Protein AF-A0A419L1D1-F1 (afdb_monomer_lite)

Radius of gyration: 19.37 Å; chains: 1; bounding box: 49×68×37 Å

Secondary structure (DSSP, 8-state):
--EEEEEEEEE-HHHHHHHSS--EEEEEEEEEESPPP--HHHHHHHHHHHHHHTT-TT-EEEEEEEEPPTTSPSSEEEEEEEEE-SS-EEEEE-------------TT--TTS--GGGS-----------------

Foldseek 3Di:
DWKKFKWFKDFAPVLCVVVVVDRIDTDGRDIDDDDDDPDQVVNLVVNCVVCVVVPNQQWHWMWMWTADDPPDQHFIDTQFTWTHGNVDTDTPDRDPDDDDPPDDDPPDDDPPDDGPVNPPPPVPPDDPPPPPPDDD

Sequence (136 aa):
MTTYIVSLKTYSPRAAKYYGRSPYVWIGNWKWKGRFTSSKTEIHALLYRILASHGHPEGGTVKVVRPQAEGESPGFKEIFYGTVYADSINVERIHERASGDIHKANPNLPWSRQPYYQREYGRFSGFRKSGGRGRF

Structure (mmCIF, N/CA/C/O backbone):
data_AF-A0A419L1D1-F1
#
_entry.id   AF-A0A419L1D1-F1
#
loop_
_atom_site.group_PDB
_atom_site.id
_atom_site.type_symbol
_atom_site.label_atom_id
_atom_site.label_alt_id
_atom_site.label_comp_id
_atom_site.label_asym_id
_atom_site.label_entity_id
_atom_site.label_seq_id
_atom_site.pdbx_PDB_ins_code
_atom_site.Cartn_x
_atom_site.Cartn_y
_atom_site.Cartn_z
_atom_site.occupancy
_atom_site.B_iso_or_equiv
_atom_site.auth_seq_id
_atom_site.auth_comp_id
_atom_site.auth_asym_id
_atom_site.auth_atom_id
_atom_site.pdbx_PDB_model_num
ATOM 1 N N . MET A 1 1 ? -16.404 6.398 11.380 1.00 69.69 1 MET A N 1
ATOM 2 C CA . MET A 1 1 ? -15.749 5.257 10.696 1.00 69.69 1 MET A CA 1
ATOM 3 C C . MET A 1 1 ? -14.491 5.753 9.999 1.00 69.69 1 MET A C 1
ATOM 5 O O . MET A 1 1 ? -14.565 6.746 9.279 1.00 69.69 1 MET A O 1
ATOM 9 N N . THR A 1 2 ? -13.345 5.127 10.263 1.00 80.44 2 THR A N 1
ATOM 10 C CA . THR A 1 2 ? -12.032 5.589 9.787 1.00 80.44 2 THR A CA 1
ATOM 11 C C . THR A 1 2 ? -11.912 5.443 8.270 1.00 80.44 2 THR A C 1
ATOM 13 O O . THR A 1 2 ? -12.377 4.462 7.690 1.00 80.44 2 THR A O 1
ATOM 16 N N . THR A 1 3 ? -11.315 6.444 7.617 1.00 86.38 3 THR A N 1
ATOM 17 C CA . THR A 1 3 ? -11.008 6.404 6.180 1.00 86.38 3 THR A CA 1
ATOM 18 C C . THR A 1 3 ? -9.526 6.126 5.992 1.00 86.38 3 THR A C 1
ATOM 20 O O . THR A 1 3 ? -8.691 6.765 6.623 1.00 86.38 3 THR A O 1
ATOM 23 N N . TYR A 1 4 ? -9.208 5.211 5.095 1.00 89.25 4 TYR A N 1
ATOM 24 C CA . TYR A 1 4 ? -7.860 4.808 4.740 1.00 89.25 4 TYR A CA 1
ATOM 25 C C . TYR A 1 4 ? -7.575 5.212 3.299 1.00 89.25 4 TYR A C 1
ATOM 27 O O . TYR A 1 4 ? -8.473 5.204 2.459 1.00 89.25 4 TYR A O 1
ATOM 35 N N . ILE A 1 5 ? -6.332 5.577 3.018 1.00 90.25 5 ILE A N 1
ATOM 36 C CA . ILE A 1 5 ? -5.836 5.859 1.675 1.00 90.25 5 ILE A CA 1
ATOM 37 C C . ILE A 1 5 ? -4.875 4.734 1.321 1.00 90.25 5 ILE A C 1
ATOM 39 O O . ILE A 1 5 ? -3.874 4.540 2.012 1.00 90.25 5 ILE A O 1
ATOM 43 N N . VAL A 1 6 ? -5.204 4.001 0.264 1.00 92.62 6 VAL A N 1
ATOM 44 C CA . VAL A 1 6 ? -4.380 2.929 -0.291 1.00 92.62 6 VAL A CA 1
ATOM 45 C C . VAL A 1 6 ? -3.637 3.475 -1.507 1.00 92.62 6 VAL A C 1
ATOM 47 O O . VAL A 1 6 ? -4.250 4.081 -2.391 1.00 92.62 6 VAL A O 1
ATOM 50 N N . SER A 1 7 ? -2.326 3.253 -1.536 1.00 92.44 7 SER A N 1
ATOM 51 C CA . SER A 1 7 ? -1.435 3.660 -2.621 1.00 92.44 7 SER A CA 1
ATOM 52 C C . SER A 1 7 ? -0.541 2.501 -3.051 1.00 92.44 7 SER A C 1
ATOM 54 O O . SER A 1 7 ? -0.091 1.713 -2.220 1.00 92.44 7 SER A O 1
ATOM 56 N N . LEU A 1 8 ? -0.237 2.445 -4.343 1.00 92.62 8 LEU A N 1
ATOM 57 C CA . LEU A 1 8 ? 0.642 1.473 -4.984 1.00 92.62 8 LEU A CA 1
ATOM 58 C C . LEU A 1 8 ? 1.944 2.156 -5.413 1.00 92.62 8 LEU A C 1
ATOM 60 O O . LEU A 1 8 ? 1.934 3.286 -5.899 1.00 92.62 8 LEU A O 1
ATOM 64 N N . LYS A 1 9 ? 3.080 1.489 -5.229 1.00 91.12 9 LYS A N 1
ATOM 65 C CA . LYS A 1 9 ? 4.374 1.968 -5.715 1.00 91.12 9 LYS A CA 1
ATOM 66 C C . LYS A 1 9 ? 4.569 1.527 -7.161 1.00 91.12 9 LYS A C 1
ATOM 68 O O . LYS A 1 9 ? 4.582 0.333 -7.442 1.00 91.12 9 LYS A O 1
ATOM 73 N N . THR A 1 10 ? 4.806 2.477 -8.055 1.00 87.56 10 THR A N 1
ATOM 74 C CA . THR A 1 10 ? 4.979 2.200 -9.486 1.00 87.56 10 THR A CA 1
ATOM 75 C C . THR A 1 10 ? 6.164 2.973 -10.041 1.00 87.56 10 THR A C 1
ATOM 77 O O . THR A 1 10 ? 6.482 4.075 -9.586 1.00 87.56 10 THR A O 1
ATOM 80 N N . TYR A 1 11 ? 6.844 2.385 -11.022 1.00 85.69 11 TYR A N 1
ATOM 81 C CA . TYR A 1 11 ? 7.905 3.061 -11.757 1.00 85.69 11 TYR A CA 1
ATOM 82 C C . TYR A 1 11 ? 7.328 4.201 -12.606 1.00 85.69 11 TYR A C 1
ATOM 84 O O . TYR A 1 11 ? 6.327 4.033 -13.299 1.00 85.69 11 TYR A O 1
ATOM 92 N N . SER A 1 12 ? 7.978 5.362 -12.587 1.00 84.06 12 SER A N 1
ATOM 93 C CA . SER A 1 12 ? 7.644 6.490 -13.451 1.00 84.06 12 SER A CA 1
ATOM 94 C C . SER A 1 12 ? 8.880 6.914 -14.249 1.00 84.06 12 SER A C 1
ATOM 96 O O . SER A 1 12 ? 9.834 7.428 -13.660 1.00 84.06 12 SER A O 1
ATOM 98 N N . PRO A 1 13 ? 8.864 6.800 -15.592 1.00 84.25 13 PRO A N 1
ATOM 99 C CA . PRO A 1 13 ? 9.957 7.290 -16.438 1.00 84.25 13 PRO A CA 1
ATOM 100 C C . PRO A 1 13 ? 10.218 8.788 -16.237 1.00 84.25 13 PRO A C 1
ATOM 102 O O . PRO A 1 13 ? 11.354 9.262 -16.269 1.00 84.25 13 PRO A O 1
ATOM 105 N N . ARG A 1 14 ? 9.151 9.551 -15.965 1.00 80.56 14 ARG A N 1
ATOM 106 C CA . ARG A 1 14 ? 9.249 10.971 -15.633 1.00 80.56 14 ARG A CA 1
ATOM 107 C C . ARG A 1 14 ? 9.991 11.168 -14.314 1.00 80.56 14 ARG A C 1
ATOM 109 O O . ARG A 1 14 ? 10.893 11.997 -14.256 1.00 80.56 14 ARG A O 1
ATOM 116 N N . ALA A 1 15 ? 9.656 10.398 -13.279 1.00 76.00 15 ALA A N 1
ATOM 117 C CA . ALA A 1 15 ? 10.375 10.458 -12.011 1.00 76.00 15 ALA A CA 1
ATOM 118 C C . ALA A 1 15 ? 11.845 10.043 -12.168 1.00 76.00 15 ALA A C 1
ATOM 120 O O . ALA A 1 15 ? 12.715 10.703 -11.613 1.00 76.00 15 ALA A O 1
ATOM 121 N N . ALA A 1 16 ? 12.141 9.033 -12.991 1.00 77.12 16 ALA A N 1
ATOM 122 C CA . ALA A 1 16 ? 13.515 8.647 -13.309 1.00 77.12 16 ALA A CA 1
ATOM 123 C C . ALA A 1 16 ? 14.322 9.817 -13.893 1.00 77.12 16 ALA A C 1
ATOM 125 O O . ALA A 1 16 ? 15.447 10.067 -13.466 1.00 77.12 16 ALA A O 1
ATOM 126 N N . LYS A 1 17 ? 13.715 10.590 -14.802 1.00 78.31 17 LYS A N 1
ATOM 127 C CA . LYS A 1 17 ? 14.344 11.772 -15.406 1.00 78.31 17 LYS A CA 1
ATOM 128 C C . LYS A 1 17 ? 14.613 12.900 -14.401 1.00 78.31 17 LYS A C 1
ATOM 130 O O . LYS A 1 17 ? 15.636 13.565 -14.515 1.00 78.31 17 LYS A O 1
ATOM 135 N N . TYR A 1 18 ? 13.703 13.146 -13.455 1.00 76.00 18 TYR A N 1
ATOM 136 C CA . TYR A 1 18 ? 13.812 14.277 -12.519 1.00 76.00 18 TYR A CA 1
ATOM 137 C C . TYR A 1 18 ? 14.563 13.952 -11.225 1.00 76.00 18 TYR A C 1
ATOM 139 O O . TYR A 1 18 ? 15.272 14.810 -10.708 1.00 76.00 18 TYR A O 1
ATOM 147 N N . TYR A 1 19 ? 14.408 12.738 -10.699 1.00 72.94 19 TYR A N 1
ATOM 148 C CA . TYR A 1 19 ? 14.911 12.351 -9.378 1.00 72.94 19 TYR A CA 1
ATOM 149 C C . TYR A 1 19 ? 16.089 11.375 -9.448 1.00 72.94 19 TYR A C 1
ATOM 151 O O . TYR A 1 19 ? 16.746 11.161 -8.431 1.00 72.94 19 TYR A O 1
ATOM 159 N N . GLY A 1 20 ? 16.392 10.806 -10.626 1.00 66.19 20 GLY A N 1
ATOM 160 C CA . GLY A 1 20 ? 17.577 9.988 -10.919 1.00 66.19 20 GLY A CA 1
ATOM 161 C C . GLY A 1 20 ? 17.673 8.688 -10.114 1.00 66.19 20 GLY A C 1
ATOM 162 O O . GLY A 1 20 ? 17.501 7.599 -10.647 1.00 66.19 20 GLY A O 1
ATOM 163 N N . ARG A 1 21 ? 17.944 8.801 -8.810 1.00 70.56 21 ARG A N 1
ATOM 164 C CA . ARG A 1 21 ? 18.118 7.691 -7.862 1.00 70.56 21 ARG A CA 1
ATOM 165 C C . ARG A 1 21 ? 16.809 7.055 -7.388 1.00 70.56 21 ARG A C 1
ATOM 167 O O . ARG A 1 21 ? 16.846 5.923 -6.920 1.00 70.56 21 ARG A O 1
ATOM 174 N N . SER A 1 22 ? 15.676 7.751 -7.494 1.00 74.12 22 SER A N 1
ATOM 175 C CA . SER A 1 22 ? 14.377 7.254 -7.016 1.00 74.12 22 SER A CA 1
ATOM 176 C C . SER A 1 22 ? 13.300 7.374 -8.100 1.00 74.12 22 SER A C 1
ATOM 178 O O . SER A 1 22 ? 12.519 8.324 -8.114 1.00 74.12 22 SER A O 1
ATOM 180 N N . PRO A 1 23 ? 13.241 6.429 -9.055 1.00 81.06 23 PRO A N 1
ATOM 181 C CA . PRO A 1 23 ? 12.301 6.503 -10.172 1.00 81.06 23 PRO A CA 1
ATOM 182 C C . PRO A 1 23 ? 10.886 6.010 -9.819 1.00 81.06 23 PRO A C 1
ATOM 184 O O . PRO A 1 23 ? 10.040 5.873 -10.702 1.00 81.06 23 PRO A O 1
ATOM 187 N N . TYR A 1 24 ? 10.618 5.709 -8.548 1.00 83.38 24 TYR A N 1
ATOM 188 C CA . TYR A 1 24 ? 9.360 5.122 -8.097 1.00 83.38 24 TYR A CA 1
ATOM 189 C C . TYR A 1 24 ? 8.488 6.157 -7.399 1.00 83.38 24 TYR A C 1
ATOM 191 O O . TYR A 1 24 ? 8.949 6.894 -6.531 1.00 83.38 24 TYR A O 1
ATOM 199 N N . VAL A 1 25 ? 7.203 6.158 -7.734 1.00 83.25 25 VAL A N 1
ATOM 200 C CA . VAL A 1 25 ? 6.201 7.058 -7.161 1.00 83.25 25 VAL A CA 1
ATOM 201 C C . VAL A 1 25 ? 5.052 6.264 -6.558 1.00 83.25 25 VAL A C 1
ATOM 203 O O . VAL A 1 25 ? 4.765 5.143 -6.971 1.00 83.25 25 VAL A O 1
ATOM 206 N N . TRP A 1 26 ? 4.387 6.860 -5.572 1.00 86.94 26 TRP A N 1
ATOM 207 C CA . TRP A 1 26 ? 3.139 6.334 -5.028 1.00 86.94 26 TRP A CA 1
ATOM 208 C C . TRP A 1 26 ? 1.977 6.827 -5.884 1.00 86.94 26 TRP A C 1
ATOM 210 O O . TRP A 1 26 ? 1.668 8.021 -5.871 1.00 86.94 26 TRP A O 1
ATOM 220 N N . ILE A 1 27 ? 1.359 5.914 -6.624 1.00 83.56 27 ILE A N 1
ATOM 221 C CA . ILE A 1 27 ? 0.131 6.147 -7.380 1.00 83.56 27 ILE A CA 1
ATOM 222 C C . ILE A 1 27 ? -1.071 5.608 -6.602 1.00 83.56 27 ILE A C 1
ATOM 224 O O . ILE A 1 2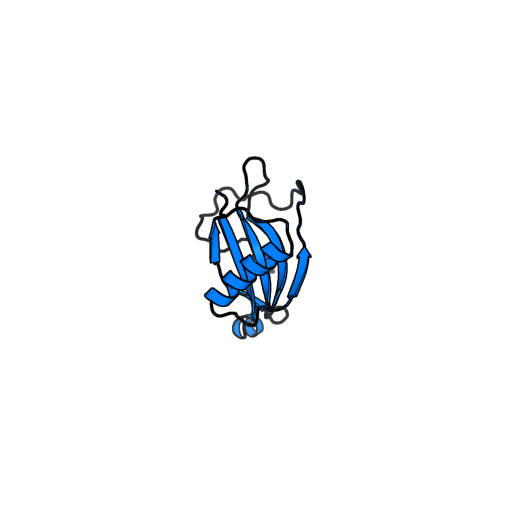7 ? -0.924 4.795 -5.694 1.00 83.56 27 ILE A O 1
ATOM 228 N N . GLY A 1 28 ? -2.269 6.070 -6.951 1.00 74.94 28 GLY A N 1
ATOM 229 C CA . GLY A 1 28 ? -3.490 5.676 -6.252 1.00 74.94 28 GLY A CA 1
ATOM 230 C C . GLY A 1 28 ? -3.674 6.439 -4.938 1.00 74.94 28 GLY A C 1
ATOM 231 O O . GLY A 1 28 ? -2.848 6.399 -4.030 1.00 74.94 28 GLY A O 1
ATOM 232 N N . ASN A 1 29 ? -4.789 7.161 -4.850 1.00 84.75 29 ASN A N 1
ATOM 233 C CA . ASN A 1 29 ? -5.306 7.734 -3.607 1.00 84.75 29 ASN A CA 1
ATOM 234 C C . ASN A 1 29 ? -6.664 7.090 -3.322 1.00 84.75 29 ASN A C 1
ATOM 236 O O . ASN A 1 29 ? -7.679 7.780 -3.187 1.00 84.75 29 ASN A O 1
ATOM 240 N N . TRP A 1 30 ? -6.697 5.758 -3.334 1.00 92.38 30 TRP A N 1
ATOM 241 C CA . TRP A 1 30 ? -7.946 5.016 -3.249 1.00 92.38 30 TRP A CA 1
ATOM 242 C C . TRP A 1 30 ? -8.450 5.060 -1.816 1.00 92.38 30 TRP A C 1
ATOM 244 O O . TRP A 1 30 ? -7.806 4.566 -0.889 1.00 92.38 30 TRP A O 1
ATOM 254 N N . LYS A 1 31 ? -9.586 5.730 -1.631 1.00 90.19 31 LYS A N 1
ATOM 255 C CA . LYS A 1 31 ? -10.185 5.927 -0.317 1.00 90.19 31 LYS A CA 1
ATOM 256 C C . LYS A 1 31 ? -11.040 4.720 0.021 1.00 90.19 31 LYS A C 1
ATOM 258 O O . LYS A 1 31 ? -12.016 4.442 -0.668 1.00 90.19 31 LYS A O 1
ATOM 263 N N . TRP A 1 32 ? -10.716 4.058 1.120 1.00 91.50 32 TRP A N 1
ATOM 264 C CA . TRP A 1 32 ? -11.496 2.953 1.655 1.00 91.50 32 TRP A CA 1
ATOM 265 C C . TRP A 1 32 ? -11.997 3.294 3.058 1.00 91.50 32 TRP A C 1
ATOM 267 O O . TRP A 1 32 ? -11.239 3.777 3.896 1.00 91.50 32 TRP A O 1
ATOM 277 N N . LYS A 1 33 ? -13.285 3.070 3.324 1.00 88.44 33 LYS A N 1
ATOM 278 C CA . LYS A 1 33 ? -13.897 3.273 4.645 1.00 88.44 33 LYS A CA 1
ATOM 279 C C . LYS A 1 33 ? -14.206 1.914 5.249 1.00 88.44 33 LYS A C 1
ATOM 281 O O . LYS A 1 33 ? -14.852 1.093 4.605 1.00 88.44 33 LYS A O 1
ATOM 286 N N . GLY A 1 34 ? -13.745 1.677 6.470 1.00 87.00 34 GLY A N 1
ATOM 287 C CA . GLY A 1 34 ? -13.739 0.328 7.022 1.00 87.00 34 GLY A CA 1
ATOM 288 C C . GLY A 1 34 ? -13.183 0.247 8.429 1.00 87.00 34 GLY A C 1
ATOM 289 O O . GLY A 1 34 ? -12.768 1.250 9.006 1.00 87.00 34 GLY A O 1
ATOM 290 N N . ARG A 1 35 ? -13.149 -0.970 8.966 1.00 85.69 35 ARG A N 1
ATOM 291 C CA . ARG A 1 35 ? -12.261 -1.334 10.068 1.00 85.69 35 ARG A CA 1
ATOM 292 C C . ARG A 1 35 ? -11.078 -2.068 9.458 1.00 85.69 35 ARG A C 1
ATOM 294 O O . ARG A 1 35 ? -11.280 -3.121 8.864 1.00 85.69 35 ARG A O 1
ATOM 301 N N . PHE A 1 36 ? -9.872 -1.519 9.577 1.00 85.50 36 PHE A N 1
ATOM 302 C CA . PHE A 1 36 ? -8.684 -2.234 9.120 1.00 85.50 36 PHE A CA 1
ATOM 303 C C . PHE A 1 36 ? -8.480 -3.471 9.997 1.00 85.50 36 PHE A C 1
ATOM 305 O O . PHE A 1 36 ? -8.447 -3.367 11.224 1.00 85.50 36 PHE A O 1
ATOM 312 N N . THR A 1 37 ? -8.433 -4.635 9.361 1.00 85.19 37 THR A N 1
ATOM 313 C CA . THR A 1 37 ? -8.240 -5.918 10.039 1.00 85.19 37 THR A CA 1
ATOM 314 C C . THR A 1 37 ? -6.774 -6.119 10.419 1.00 85.19 37 THR A C 1
ATOM 316 O O . THR A 1 37 ? -5.878 -5.551 9.796 1.00 85.19 37 THR A O 1
ATOM 319 N N . SER A 1 38 ? -6.536 -6.914 11.459 1.00 81.75 38 SER A N 1
ATOM 320 C CA . SER A 1 38 ? -5.206 -7.358 11.881 1.00 81.75 38 SER A CA 1
ATOM 321 C C . SER A 1 38 ? -4.807 -8.697 11.253 1.00 81.75 38 SER A C 1
ATOM 323 O O . SER A 1 38 ? -3.625 -9.040 11.253 1.00 81.75 38 SER A O 1
ATOM 325 N N . SER A 1 39 ? -5.764 -9.459 10.712 1.00 88.81 39 SER A N 1
ATOM 326 C CA . SER A 1 39 ? -5.493 -10.773 10.131 1.00 88.81 39 SER A CA 1
ATOM 327 C C . SER A 1 39 ? -4.803 -10.645 8.776 1.00 88.81 39 SER A C 1
ATOM 329 O O . SER A 1 39 ? -5.310 -9.994 7.864 1.00 88.81 39 SER A O 1
ATOM 331 N N . LYS A 1 40 ? -3.656 -11.311 8.610 1.00 87.94 40 LYS A N 1
ATOM 332 C CA . LYS A 1 40 ? -2.854 -11.265 7.378 1.00 87.94 40 LYS A CA 1
ATOM 333 C C . LYS A 1 40 ? -3.653 -11.691 6.136 1.00 87.94 40 LYS A C 1
ATOM 335 O O . LYS A 1 40 ? -3.513 -11.067 5.086 1.00 87.94 40 LYS A O 1
ATOM 340 N N . THR A 1 41 ? -4.494 -12.718 6.257 1.00 90.88 41 THR A N 1
ATOM 341 C CA . THR A 1 41 ? -5.330 -13.232 5.158 1.00 90.88 41 THR A CA 1
ATOM 342 C C . THR A 1 41 ? -6.424 -12.245 4.769 1.00 90.88 41 THR A C 1
ATOM 344 O O . THR A 1 41 ? -6.652 -12.001 3.588 1.00 90.88 41 THR A O 1
ATOM 347 N N . GLU A 1 42 ? -7.059 -11.613 5.751 1.00 91.88 42 GLU A N 1
ATOM 348 C CA . GLU A 1 42 ? -8.086 -10.604 5.498 1.00 91.88 42 GLU A CA 1
ATOM 349 C C . GLU A 1 42 ? -7.489 -9.308 4.931 1.00 91.88 42 GLU A C 1
ATOM 351 O O . GLU A 1 42 ? -8.079 -8.706 4.034 1.00 91.88 42 GLU A O 1
ATOM 356 N N . ILE A 1 43 ? -6.302 -8.894 5.402 1.00 92.31 43 ILE A N 1
ATOM 357 C CA . ILE A 1 43 ? -5.560 -7.757 4.835 1.00 92.31 43 ILE A CA 1
ATOM 358 C C . ILE A 1 43 ? -5.244 -8.035 3.363 1.00 92.31 43 ILE A C 1
ATOM 360 O O . ILE A 1 43 ? -5.464 -7.167 2.520 1.00 92.31 43 ILE A O 1
ATOM 364 N N . HIS A 1 44 ? -4.755 -9.237 3.043 1.00 94.50 44 HIS A N 1
ATOM 365 C CA . HIS A 1 44 ? -4.470 -9.641 1.664 1.00 94.50 44 HIS A CA 1
ATOM 366 C C . HIS A 1 44 ? -5.716 -9.586 0.789 1.00 94.50 44 HIS A C 1
ATOM 368 O O . HIS A 1 44 ? -5.710 -8.860 -0.203 1.00 94.50 44 HIS A O 1
ATOM 374 N N . ALA A 1 45 ? -6.802 -10.246 1.197 1.00 94.38 45 ALA A N 1
ATOM 375 C CA . ALA A 1 45 ? -8.053 -10.246 0.446 1.00 94.38 45 ALA A CA 1
ATOM 376 C C . ALA A 1 45 ? -8.593 -8.822 0.220 1.00 94.38 45 ALA A C 1
ATOM 378 O O . ALA A 1 45 ? -9.032 -8.481 -0.880 1.00 94.38 45 ALA A O 1
ATOM 379 N N . LEU A 1 46 ? -8.525 -7.962 1.242 1.00 94.38 46 LEU A N 1
ATOM 380 C CA . LEU A 1 46 ? -8.951 -6.569 1.149 1.00 94.38 46 LEU A CA 1
ATOM 381 C C . LEU A 1 46 ? -8.095 -5.771 0.159 1.00 94.38 46 LEU A C 1
ATOM 383 O O . LEU A 1 46 ? -8.643 -5.128 -0.739 1.00 94.38 46 LEU A O 1
ATOM 387 N N . LEU A 1 47 ? -6.774 -5.769 0.348 1.00 94.38 47 LEU A N 1
ATOM 388 C CA . LEU A 1 47 ? -5.863 -4.947 -0.445 1.00 94.38 47 LEU A CA 1
ATOM 389 C C . LEU A 1 47 ? -5.785 -5.443 -1.883 1.00 94.38 47 LEU A C 1
ATOM 391 O O . LEU A 1 47 ? -5.873 -4.628 -2.796 1.00 94.38 47 LEU A O 1
ATOM 395 N N . TYR A 1 48 ? -5.705 -6.756 -2.093 1.00 95.44 48 TYR A N 1
ATOM 396 C CA . TYR A 1 48 ? -5.668 -7.330 -3.432 1.00 95.44 48 TYR A CA 1
ATOM 397 C C . TYR A 1 48 ? -6.950 -7.024 -4.214 1.00 95.44 48 TYR A C 1
ATOM 399 O O . TYR A 1 48 ? -6.878 -6.591 -5.361 1.00 95.44 48 TYR A O 1
ATOM 407 N N . ARG A 1 49 ? -8.128 -7.116 -3.577 1.00 95.25 49 ARG A N 1
ATOM 408 C CA . ARG A 1 49 ? -9.396 -6.722 -4.210 1.00 95.25 49 ARG A CA 1
ATOM 409 C C . ARG A 1 49 ? -9.399 -5.252 -4.637 1.00 95.25 49 ARG A C 1
ATOM 411 O O . ARG A 1 49 ? -9.891 -4.938 -5.717 1.00 95.25 49 ARG A O 1
ATOM 418 N N . ILE A 1 50 ? -8.858 -4.356 -3.806 1.00 94.62 50 ILE A N 1
ATOM 419 C CA . ILE A 1 50 ? -8.733 -2.931 -4.147 1.00 94.62 50 ILE A CA 1
ATOM 420 C C . ILE A 1 50 ? -7.808 -2.763 -5.358 1.00 94.62 50 ILE A C 1
ATOM 422 O O . ILE A 1 50 ? -8.201 -2.101 -6.317 1.00 94.62 50 ILE A O 1
ATOM 426 N N . LEU A 1 51 ? -6.631 -3.396 -5.357 1.00 94.38 51 LEU A N 1
ATOM 427 C CA . LEU A 1 51 ? -5.689 -3.333 -6.480 1.00 94.38 51 LEU A CA 1
ATOM 428 C C . LEU A 1 51 ? -6.311 -3.846 -7.783 1.00 94.38 51 LEU A C 1
ATOM 430 O O . LEU A 1 51 ? -6.307 -3.132 -8.786 1.00 94.38 51 LEU A O 1
ATOM 434 N N . ALA A 1 52 ? -6.918 -5.032 -7.751 1.00 94.94 52 ALA A N 1
ATOM 435 C CA . ALA A 1 52 ? -7.578 -5.632 -8.905 1.00 94.94 52 ALA A CA 1
ATOM 436 C C . ALA A 1 52 ? -8.699 -4.730 -9.452 1.00 94.94 52 ALA A C 1
ATOM 438 O O . ALA A 1 52 ? -8.770 -4.500 -10.658 1.00 94.94 52 ALA A O 1
ATOM 439 N N . SER A 1 53 ? -9.518 -4.132 -8.575 1.00 95.00 53 SER A N 1
ATOM 440 C CA . SER A 1 53 ? -10.588 -3.202 -8.981 1.00 95.00 53 SER A CA 1
ATOM 441 C C . SER A 1 53 ? -10.082 -1.914 -9.639 1.00 95.00 53 SER A C 1
ATOM 443 O O . SER A 1 53 ? -10.816 -1.266 -10.382 1.00 95.00 53 SER A O 1
ATOM 445 N N . HIS A 1 54 ? -8.824 -1.551 -9.388 1.00 93.06 54 HIS A N 1
ATOM 446 C CA . HIS A 1 54 ? -8.172 -0.377 -9.956 1.00 93.06 54 HIS A CA 1
ATOM 447 C C . HIS A 1 54 ? -7.208 -0.716 -11.102 1.00 93.06 54 HIS A C 1
ATOM 449 O O . HIS A 1 54 ? -6.440 0.149 -11.515 1.00 93.06 54 HIS A O 1
ATOM 455 N N . GLY A 1 55 ? -7.280 -1.939 -11.642 1.00 93.81 55 GLY A N 1
ATOM 456 C CA . GLY A 1 55 ? -6.522 -2.348 -12.825 1.00 93.81 55 GLY A CA 1
ATOM 457 C C . GLY A 1 55 ? -5.091 -2.799 -12.539 1.00 93.81 55 GLY A C 1
ATOM 458 O O . GLY A 1 55 ? -4.276 -2.784 -13.453 1.00 93.81 55 GLY A O 1
ATOM 459 N N . HIS A 1 56 ? -4.800 -3.206 -11.299 1.00 93.38 56 HIS A N 1
ATOM 460 C CA . HIS A 1 56 ? -3.495 -3.725 -10.877 1.00 93.38 56 HIS A CA 1
ATOM 461 C C . HIS A 1 56 ? -3.575 -5.182 -10.379 1.00 93.38 56 HIS A C 1
ATOM 463 O O . HIS A 1 56 ? -3.259 -5.453 -9.214 1.00 93.38 56 HIS A O 1
ATOM 469 N N . PRO A 1 57 ? -4.056 -6.138 -11.201 1.00 94.00 57 PRO A N 1
ATOM 470 C CA . PRO A 1 57 ? -4.165 -7.547 -10.810 1.00 94.00 57 PRO A CA 1
ATOM 471 C C . PRO A 1 57 ? -2.805 -8.213 -10.554 1.00 94.00 57 PRO A C 1
ATOM 473 O O . PRO A 1 57 ? -2.743 -9.215 -9.842 1.00 94.00 57 PRO A O 1
ATOM 476 N N . GLU A 1 58 ? -1.724 -7.658 -11.105 1.00 93.12 58 GLU A N 1
ATOM 477 C CA . GLU A 1 58 ? -0.347 -8.094 -10.885 1.00 93.12 58 GLU A CA 1
ATOM 478 C C . GLU A 1 58 ? 0.129 -7.858 -9.450 1.00 93.12 58 GLU A C 1
ATOM 480 O O . GLU A 1 58 ? 1.050 -8.528 -8.995 1.00 93.12 58 GLU A O 1
ATOM 485 N N . GLY A 1 59 ? -0.507 -6.941 -8.717 1.00 93.62 59 GLY A N 1
ATOM 486 C CA . GLY A 1 59 ? -0.095 -6.575 -7.369 1.00 93.62 59 GLY A CA 1
ATOM 487 C C . GLY A 1 59 ? 1.110 -5.629 -7.322 1.00 93.62 59 GLY A C 1
ATOM 488 O O . GLY A 1 59 ? 1.469 -4.970 -8.293 1.00 93.62 59 GLY A O 1
ATOM 489 N N . GLY A 1 60 ? 1.736 -5.520 -6.153 1.00 94.25 60 GLY A N 1
ATOM 490 C CA . GLY A 1 60 ? 2.953 -4.732 -5.963 1.00 94.25 60 GLY A CA 1
ATOM 491 C C . GLY A 1 60 ? 3.141 -4.234 -4.535 1.00 94.25 60 GLY A C 1
ATOM 492 O O . GLY A 1 60 ? 2.509 -4.710 -3.591 1.00 94.25 60 GLY A O 1
ATOM 493 N N . THR A 1 61 ? 4.044 -3.267 -4.353 1.00 94.38 61 THR A N 1
ATOM 494 C CA . THR A 1 61 ? 4.275 -2.656 -3.036 1.00 94.38 61 THR A CA 1
ATOM 495 C C . THR A 1 61 ? 3.156 -1.678 -2.706 1.00 94.38 61 THR A C 1
ATOM 497 O O . THR A 1 61 ? 2.978 -0.667 -3.387 1.00 94.38 61 THR A O 1
ATOM 500 N N . VAL A 1 62 ? 2.437 -1.951 -1.625 1.00 93.94 62 VAL A N 1
ATOM 501 C CA . VAL A 1 62 ? 1.294 -1.174 -1.159 1.00 93.94 62 VAL A CA 1
ATOM 502 C C . VAL A 1 62 ? 1.644 -0.450 0.130 1.00 93.94 62 VAL A C 1
ATOM 504 O O . VAL A 1 62 ? 2.296 -0.990 1.024 1.00 93.94 62 VAL A O 1
ATOM 507 N N . LYS A 1 63 ? 1.147 0.778 0.235 1.00 92.38 63 LYS A N 1
ATOM 508 C CA . LYS A 1 63 ? 1.130 1.557 1.465 1.00 92.38 63 LYS A CA 1
ATOM 509 C C . LYS A 1 63 ? -0.299 1.948 1.792 1.00 92.38 63 LYS A C 1
ATOM 511 O O . LYS A 1 63 ? -1.023 2.436 0.924 1.00 92.38 63 LYS A O 1
ATOM 516 N N . VAL A 1 64 ? -0.677 1.789 3.054 1.00 90.44 64 VAL A N 1
ATOM 517 C CA . VAL A 1 64 ? -1.965 2.253 3.568 1.00 90.44 64 VAL A CA 1
ATOM 518 C C . VAL A 1 64 ? -1.726 3.270 4.667 1.00 90.44 64 VAL A C 1
ATOM 520 O O . VAL A 1 64 ? -0.976 3.020 5.613 1.00 90.44 64 VAL A O 1
ATOM 523 N N . VAL A 1 65 ? -2.392 4.416 4.553 1.00 88.25 65 VAL A N 1
ATOM 524 C CA . VAL A 1 65 ? -2.352 5.476 5.562 1.00 88.25 65 VAL A CA 1
ATOM 525 C C . VAL A 1 65 ? -3.752 5.848 6.031 1.00 88.25 65 VAL A C 1
ATOM 527 O O . VAL A 1 65 ? -4.716 5.753 5.275 1.00 88.25 65 VAL A O 1
ATOM 530 N N . ARG A 1 66 ? -3.874 6.317 7.271 1.00 84.94 66 ARG A N 1
ATOM 531 C CA . ARG A 1 66 ? -5.102 6.909 7.820 1.00 84.94 66 ARG A CA 1
ATOM 532 C C . ARG A 1 66 ? -4.843 8.323 8.338 1.00 84.94 66 ARG A C 1
ATOM 534 O O . ARG A 1 66 ? -3.700 8.629 8.676 1.00 84.94 66 ARG A O 1
ATOM 541 N N . PRO A 1 67 ? -5.859 9.197 8.407 1.00 81.50 67 PRO A N 1
ATOM 542 C CA . PRO A 1 67 ? -5.742 10.442 9.151 1.00 81.50 67 PRO A CA 1
ATOM 543 C C . PRO A 1 67 ? -5.563 10.163 10.651 1.00 81.50 67 PRO A C 1
ATOM 545 O O . PRO A 1 67 ? -5.865 9.065 11.135 1.00 81.50 67 PRO A O 1
ATOM 548 N N . GLN A 1 68 ? -5.073 11.175 11.367 1.00 80.56 68 GLN A N 1
ATOM 549 C CA . GLN A 1 68 ? -4.947 11.162 12.823 1.00 80.56 68 GLN A CA 1
ATOM 550 C C . GLN A 1 68 ? -6.276 10.794 13.496 1.00 80.56 68 GLN A C 1
ATOM 552 O O . GLN A 1 68 ? -7.342 11.259 13.080 1.00 80.56 68 GLN A O 1
ATOM 557 N N . ALA A 1 69 ? -6.197 9.962 14.529 1.00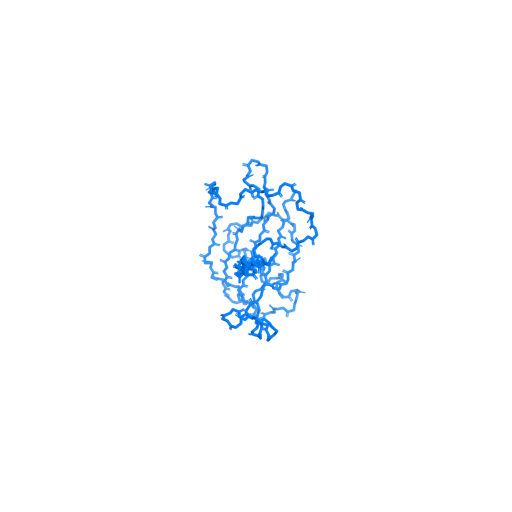 72.50 69 ALA A N 1
ATOM 558 C CA . ALA A 1 69 ? -7.285 9.784 15.479 1.00 72.50 69 ALA A CA 1
ATOM 559 C C . ALA A 1 69 ? -7.202 10.838 16.596 1.00 72.50 69 ALA A C 1
ATOM 561 O O . ALA A 1 69 ? 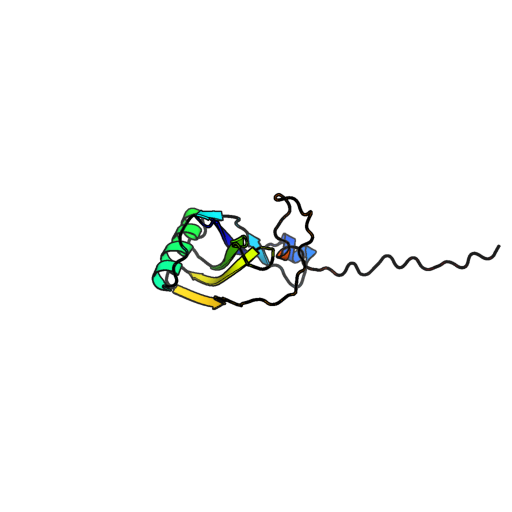-6.201 11.544 16.740 1.00 72.50 69 ALA A O 1
ATOM 562 N N . GLU A 1 70 ? -8.269 10.948 17.381 1.00 70.06 70 GLU A N 1
ATOM 563 C CA . GLU A 1 70 ? -8.282 11.776 18.585 1.00 70.06 70 GLU A CA 1
ATOM 564 C C . GLU A 1 70 ? -7.188 11.311 19.562 1.00 70.06 70 GLU A C 1
ATOM 566 O O . GLU A 1 70 ? -7.004 10.114 19.771 1.00 70.06 70 GLU A O 1
ATOM 571 N N . GLY A 1 71 ? -6.418 12.257 20.107 1.00 71.06 71 GLY A N 1
ATOM 572 C CA . GLY A 1 71 ? -5.292 11.969 21.003 1.00 71.06 71 GLY A CA 1
ATOM 573 C C . GLY A 1 71 ? -3.978 11.566 20.316 1.00 71.06 71 GLY A C 1
ATOM 574 O O . GLY A 1 71 ? -2.974 11.380 21.001 1.00 71.06 71 GLY A O 1
ATOM 575 N N . GLU A 1 72 ? -3.930 11.462 18.983 1.00 69.75 72 GLU A N 1
ATOM 576 C CA . GLU A 1 72 ? -2.688 11.173 18.255 1.00 69.75 72 GLU A CA 1
ATOM 577 C C . GLU A 1 72 ? -1.928 12.431 17.837 1.00 69.75 72 GLU A C 1
ATOM 579 O O . GLU A 1 72 ? -2.498 13.503 17.625 1.00 69.75 72 GLU A O 1
ATOM 584 N N . SER A 1 73 ? -0.614 12.279 17.629 1.00 70.94 73 SER A N 1
ATOM 585 C CA . SER A 1 73 ? 0.178 13.357 17.045 1.00 70.94 73 SER A CA 1
ATOM 586 C C . SER A 1 73 ? -0.304 13.688 15.628 1.00 70.94 73 SER A C 1
ATOM 588 O O . SER A 1 73 ? -0.666 12.767 14.881 1.00 70.94 73 SER A O 1
ATOM 590 N N . PRO A 1 74 ? -0.270 14.968 15.222 1.00 69.19 74 PRO A N 1
ATOM 591 C CA . PRO A 1 74 ? -0.886 15.364 13.973 1.00 69.19 74 PRO A CA 1
ATOM 592 C C . PRO A 1 74 ? -0.325 14.683 12.716 1.00 69.19 74 PRO A C 1
ATOM 594 O O . PRO A 1 74 ? 0.868 14.383 12.636 1.00 69.19 74 PRO A O 1
ATOM 597 N N . GLY A 1 75 ? -1.174 14.486 11.702 1.00 72.81 75 GLY A N 1
ATOM 598 C CA . GLY A 1 75 ? -0.776 14.005 10.372 1.00 72.81 75 GLY A CA 1
ATOM 599 C C . GLY A 1 75 ? -1.346 12.643 9.961 1.00 72.81 75 GLY A C 1
ATOM 600 O O . GLY A 1 75 ? -2.258 12.103 10.581 1.00 72.81 75 GLY A O 1
ATOM 601 N N . PHE A 1 76 ? -0.821 12.096 8.861 1.00 78.00 76 PHE A N 1
ATOM 602 C CA . PHE A 1 76 ? -1.196 10.767 8.372 1.00 78.00 76 PHE A CA 1
ATOM 603 C C . PHE A 1 76 ? -0.362 9.688 9.061 1.00 78.00 76 PHE A C 1
ATOM 605 O O . PHE A 1 76 ? 0.852 9.827 9.195 1.00 78.00 76 PHE A O 1
ATOM 612 N N . LYS A 1 77 ? -1.012 8.598 9.463 1.00 80.94 77 LYS A N 1
ATOM 613 C CA . LYS A 1 77 ? -0.377 7.430 10.074 1.00 80.94 77 LYS A CA 1
ATOM 614 C C . LYS A 1 77 ? -0.333 6.291 9.073 1.00 80.94 77 LYS A C 1
ATOM 616 O O . LYS A 1 77 ? -1.373 5.907 8.542 1.00 80.94 77 LYS A O 1
ATOM 621 N N . GLU A 1 78 ? 0.860 5.773 8.810 1.00 85.06 78 GLU A N 1
ATOM 622 C CA . GLU A 1 78 ? 1.043 4.542 8.044 1.00 85.06 78 GLU A CA 1
ATOM 623 C C . GLU A 1 78 ? 0.661 3.350 8.913 1.00 85.06 78 GLU A C 1
ATOM 625 O O . GLU A 1 78 ? 1.182 3.189 10.011 1.00 85.06 78 GLU A O 1
ATOM 630 N N . ILE A 1 79 ? -0.277 2.546 8.426 1.00 85.62 79 ILE A N 1
ATOM 631 C CA . ILE A 1 79 ? -0.781 1.367 9.144 1.00 85.62 79 ILE A CA 1
ATOM 632 C C . ILE A 1 79 ? -0.341 0.062 8.491 1.00 85.62 79 ILE A C 1
ATOM 634 O O . ILE A 1 79 ? -0.378 -0.990 9.119 1.00 85.62 79 ILE A O 1
ATOM 638 N N . PHE A 1 80 ? 0.043 0.132 7.220 1.00 90.19 80 PHE A N 1
ATOM 639 C CA . PHE A 1 80 ? 0.488 -1.010 6.452 1.00 90.19 80 PHE A CA 1
ATOM 640 C C . PHE A 1 80 ? 1.500 -0.550 5.418 1.00 90.19 80 PHE A C 1
ATOM 642 O O . PHE A 1 80 ? 1.256 0.402 4.669 1.00 90.19 80 PHE A O 1
ATOM 649 N N . TYR A 1 81 ? 2.591 -1.291 5.344 1.00 91.06 81 TYR A N 1
ATOM 650 C CA . TYR A 1 81 ? 3.565 -1.214 4.279 1.00 91.06 81 TYR A CA 1
ATOM 651 C C . TYR A 1 81 ? 4.066 -2.625 3.978 1.00 91.06 81 TYR A C 1
ATOM 653 O O . TYR A 1 81 ? 4.481 -3.358 4.880 1.00 91.06 81 TYR A O 1
ATOM 661 N N . GLY A 1 82 ? 3.998 -3.023 2.715 1.00 93.12 82 GLY A N 1
ATOM 662 C CA . GLY A 1 82 ? 4.356 -4.375 2.310 1.00 93.12 82 GLY A CA 1
ATOM 663 C C . GLY A 1 82 ? 4.084 -4.636 0.839 1.00 93.12 82 GLY A C 1
ATOM 664 O O . GLY A 1 82 ? 3.675 -3.739 0.103 1.00 93.12 82 GLY A O 1
ATOM 665 N N . THR A 1 83 ? 4.300 -5.871 0.403 1.00 94.75 83 THR A N 1
ATOM 666 C CA . THR A 1 83 ? 3.971 -6.318 -0.951 1.00 94.75 83 THR A CA 1
ATOM 667 C C . THR A 1 83 ? 2.717 -7.177 -0.937 1.00 94.75 83 THR A C 1
ATOM 669 O O . THR A 1 83 ? 2.535 -8.029 -0.069 1.00 94.75 83 THR A O 1
ATOM 672 N N . VAL A 1 84 ? 1.828 -6.917 -1.890 1.00 95.25 84 VAL A N 1
ATOM 673 C CA . VAL A 1 84 ? 0.557 -7.619 -2.066 1.00 95.25 84 VAL A CA 1
ATOM 674 C C . VAL A 1 84 ? 0.522 -8.114 -3.503 1.00 95.25 84 VAL A C 1
ATOM 676 O O . VAL A 1 84 ? 0.418 -7.305 -4.418 1.00 95.25 84 VAL A O 1
ATOM 679 N N . TYR A 1 85 ? 0.621 -9.422 -3.692 1.00 95.50 85 TYR A N 1
ATOM 680 C CA . TYR A 1 85 ? 0.492 -10.104 -4.980 1.00 95.50 85 TYR A CA 1
ATOM 681 C C . TYR A 1 85 ? -0.766 -10.976 -4.971 1.00 95.50 85 TYR A C 1
ATOM 683 O O . TYR A 1 85 ? -1.382 -11.143 -3.920 1.00 95.50 85 TYR A O 1
ATOM 691 N N . ALA A 1 86 ? -1.146 -11.546 -6.114 1.00 93.00 86 ALA A N 1
ATOM 692 C CA . ALA A 1 86 ? -2.322 -12.417 -6.211 1.00 93.00 86 ALA A CA 1
ATOM 693 C C . ALA A 1 86 ? -2.302 -13.554 -5.176 1.00 93.00 86 ALA A C 1
ATOM 695 O O . ALA A 1 86 ? -3.288 -13.781 -4.476 1.00 93.00 86 ALA A O 1
ATOM 696 N N . ASP A 1 87 ? -1.134 -14.166 -4.989 1.00 93.12 87 ASP A N 1
ATOM 697 C CA . ASP A 1 87 ? -1.012 -15.416 -4.233 1.00 93.12 87 ASP A CA 1
ATOM 698 C C . ASP A 1 87 ? -0.367 -15.211 -2.857 1.00 93.12 87 ASP A C 1
ATOM 700 O O . ASP A 1 87 ? -0.275 -16.135 -2.050 1.00 93.12 87 ASP A O 1
ATOM 704 N N . SER A 1 88 ? 0.150 -14.009 -2.582 1.00 91.75 88 SER A N 1
ATOM 705 C CA . SER A 1 88 ? 0.957 -13.771 -1.389 1.00 91.75 88 SER A CA 1
ATOM 706 C C . SER A 1 88 ? 0.884 -12.340 -0.876 1.00 91.75 88 SER A C 1
ATOM 708 O O . SER A 1 88 ? 0.670 -11.375 -1.610 1.00 91.75 88 SER A O 1
ATOM 710 N N . ILE A 1 89 ? 1.117 -12.208 0.428 1.00 93.19 89 ILE A N 1
ATOM 711 C CA . ILE A 1 89 ? 1.333 -10.928 1.090 1.00 93.19 89 ILE A CA 1
ATOM 712 C C . ILE A 1 89 ? 2.599 -11.007 1.939 1.00 93.19 89 ILE A C 1
ATOM 714 O O . ILE A 1 89 ? 2.750 -11.895 2.790 1.00 93.19 89 ILE A O 1
ATOM 718 N N . ASN A 1 90 ? 3.497 -10.051 1.729 1.00 92.19 90 ASN A N 1
ATOM 719 C CA . ASN A 1 90 ? 4.605 -9.796 2.630 1.00 92.19 90 ASN A CA 1
ATOM 720 C C . ASN A 1 90 ? 4.358 -8.484 3.363 1.00 92.19 90 ASN A C 1
ATOM 722 O O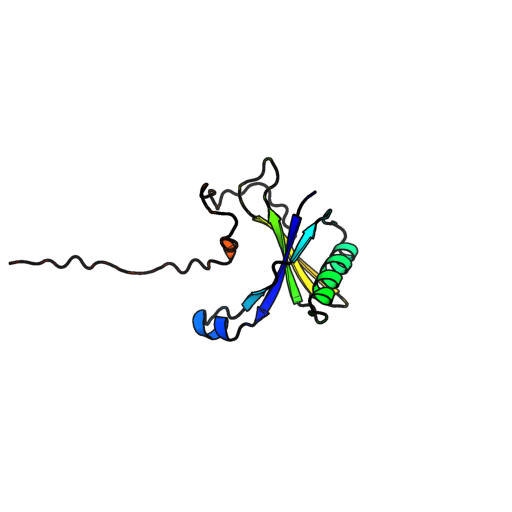 . ASN A 1 90 ? 4.037 -7.464 2.759 1.00 92.19 90 ASN A O 1
ATOM 726 N N . VAL A 1 91 ? 4.510 -8.521 4.676 1.00 87.12 91 VAL A N 1
ATOM 727 C CA . VAL A 1 91 ? 4.261 -7.383 5.546 1.00 87.12 91 VAL A CA 1
ATOM 728 C C . VAL A 1 91 ? 5.608 -6.893 6.043 1.00 87.12 91 VAL A C 1
ATOM 730 O O . VAL A 1 91 ? 6.247 -7.557 6.852 1.00 87.12 91 VAL A O 1
ATOM 733 N N . GLU A 1 92 ? 6.043 -5.739 5.549 1.00 80.75 92 GLU A N 1
ATOM 734 C CA . GLU A 1 92 ? 7.345 -5.170 5.902 1.00 80.75 92 GLU A CA 1
ATOM 735 C C . GLU A 1 92 ? 7.248 -4.273 7.140 1.00 80.75 92 GLU A C 1
ATOM 737 O O . GLU A 1 92 ? 8.146 -4.286 7.981 1.00 80.75 92 GLU A O 1
ATOM 742 N N . ARG A 1 93 ? 6.155 -3.509 7.290 1.00 67.12 93 ARG A N 1
ATOM 743 C CA . ARG A 1 93 ? 5.844 -2.764 8.520 1.00 67.12 93 ARG A CA 1
ATOM 744 C C . ARG A 1 93 ? 4.340 -2.706 8.779 1.00 67.12 93 ARG A C 1
ATOM 746 O O . ARG A 1 93 ? 3.577 -2.183 7.971 1.00 67.12 93 ARG A O 1
ATOM 753 N N . ILE A 1 94 ? 3.943 -3.162 9.964 1.00 59.31 94 ILE A N 1
ATOM 754 C CA . ILE A 1 94 ? 2.722 -2.735 10.658 1.00 59.31 94 ILE A CA 1
ATOM 755 C C . ILE A 1 94 ? 3.231 -1.996 11.891 1.00 59.31 94 ILE A C 1
ATOM 757 O O . ILE A 1 94 ? 3.567 -2.625 12.890 1.00 59.31 94 ILE A O 1
ATOM 761 N N . HIS A 1 95 ? 3.405 -0.678 11.820 1.00 53.00 95 HIS A N 1
ATOM 762 C CA . HIS A 1 95 ? 3.720 0.081 13.027 1.00 53.00 95 HIS A CA 1
ATOM 763 C C . HIS A 1 95 ? 2.429 0.609 13.655 1.00 53.00 95 HIS A C 1
ATOM 765 O O . HIS A 1 95 ? 1.865 1.595 13.194 1.00 53.00 95 HIS A O 1
ATOM 771 N N . GLU A 1 96 ? 2.045 0.029 14.792 1.00 41.31 96 GLU A N 1
ATOM 772 C CA . GLU A 1 96 ? 1.798 0.862 15.966 1.00 41.31 96 GLU A CA 1
ATOM 773 C C . GLU A 1 96 ? 3.168 1.366 16.436 1.00 41.31 96 GLU A C 1
ATOM 775 O O . GLU A 1 96 ? 3.995 0.608 16.941 1.00 41.31 96 GLU A O 1
ATOM 780 N N . ARG A 1 97 ? 3.466 2.647 16.229 1.00 34.00 97 ARG A N 1
ATOM 781 C CA . ARG A 1 97 ? 4.455 3.328 17.066 1.00 34.00 97 ARG A CA 1
ATOM 782 C C . ARG A 1 97 ? 3.742 4.468 17.761 1.00 34.00 97 ARG A C 1
ATOM 784 O O . ARG A 1 97 ? 3.408 5.478 17.143 1.00 34.00 97 ARG A O 1
ATOM 791 N N . ALA A 1 98 ? 3.502 4.240 19.050 1.00 33.94 98 ALA A N 1
ATOM 792 C CA . ALA A 1 98 ? 3.246 5.273 20.030 1.00 33.94 98 ALA A CA 1
ATOM 793 C C . ALA A 1 98 ? 4.248 6.420 19.836 1.00 33.94 98 ALA A C 1
ATOM 795 O O . ALA A 1 98 ? 5.436 6.178 19.625 1.00 33.94 98 ALA A O 1
ATOM 796 N N . SER A 1 99 ? 3.710 7.639 19.852 1.00 42.28 99 SER A N 1
ATOM 797 C CA . SER A 1 99 ? 4.381 8.927 20.044 1.00 42.28 99 SER A CA 1
ATOM 798 C C . SER A 1 99 ? 5.895 8.966 19.788 1.00 42.28 99 SER A C 1
ATOM 800 O O . SER A 1 99 ? 6.706 8.586 20.628 1.00 42.28 99 SER A O 1
ATOM 802 N N . GLY A 1 100 ? 6.273 9.535 18.645 1.00 27.75 100 GLY A N 1
ATOM 803 C CA . GLY A 1 100 ? 7.624 10.017 18.386 1.00 27.75 100 GLY A CA 1
ATOM 804 C C . GLY A 1 100 ? 7.532 11.338 17.641 1.00 27.75 100 GLY A C 1
ATOM 805 O O . GLY A 1 100 ? 7.232 11.370 16.448 1.00 27.75 100 GLY A O 1
ATOM 806 N N . ASP A 1 101 ? 7.711 12.422 18.377 1.00 39.53 101 ASP A N 1
ATOM 807 C CA . ASP A 1 101 ? 7.669 13.805 17.923 1.00 39.53 101 ASP A CA 1
ATOM 808 C C . ASP A 1 101 ? 8.793 14.067 16.898 1.00 39.53 101 ASP A C 1
ATOM 810 O O . ASP A 1 101 ? 9.949 14.267 17.258 1.00 39.53 101 ASP A O 1
ATOM 814 N N . ILE A 1 102 ? 8.491 13.973 15.595 1.00 40.19 102 ILE A N 1
ATOM 815 C CA . ILE A 1 102 ? 9.443 14.304 14.506 1.00 40.19 102 ILE A CA 1
ATOM 816 C C . ILE A 1 102 ? 8.822 15.278 13.484 1.00 40.19 102 ILE A C 1
ATOM 818 O O . ILE A 1 102 ? 9.519 15.886 12.671 1.00 40.19 102 ILE A O 1
ATOM 822 N N . HIS A 1 103 ? 7.511 15.525 13.562 1.00 38.88 103 HIS A N 1
ATOM 823 C CA . HIS A 1 103 ? 6.816 16.483 12.706 1.00 38.88 103 HIS A CA 1
ATOM 824 C C . HIS A 1 103 ? 5.796 17.276 13.528 1.00 38.88 103 HIS A C 1
ATOM 826 O O . HIS A 1 103 ? 4.621 16.915 13.572 1.00 38.88 103 HIS A O 1
ATOM 832 N N . LYS A 1 104 ? 6.222 18.389 14.146 1.00 35.56 104 LYS A N 1
ATOM 833 C CA . LYS A 1 104 ? 5.290 19.466 14.524 1.00 35.56 104 LYS A CA 1
ATOM 834 C C . LYS A 1 104 ? 4.362 19.715 13.331 1.00 35.56 104 LYS A C 1
ATOM 836 O O . LYS A 1 104 ? 4.842 20.039 12.241 1.00 35.56 104 LYS A O 1
ATOM 841 N N . ALA A 1 105 ? 3.054 19.547 13.522 1.00 39.12 105 ALA A N 1
ATOM 842 C CA . ALA A 1 105 ? 2.081 19.966 12.522 1.00 39.12 105 ALA A CA 1
ATOM 843 C C . ALA A 1 105 ? 2.305 21.443 12.222 1.00 39.12 105 ALA A C 1
ATOM 845 O O . ALA A 1 105 ? 2.398 22.259 13.136 1.00 39.12 105 ALA A O 1
ATOM 846 N N . ASN A 1 106 ? 2.359 21.783 10.940 1.00 41.59 106 ASN A N 1
ATOM 847 C CA . ASN A 1 106 ? 2.185 23.160 10.524 1.00 41.59 106 ASN A CA 1
ATOM 848 C C . ASN A 1 106 ? 0.663 23.397 10.476 1.00 41.59 106 ASN A C 1
ATOM 850 O O . ASN A 1 106 ? 0.014 22.820 9.598 1.00 41.59 106 ASN A O 1
ATOM 854 N N . PRO A 1 107 ? 0.069 24.147 11.424 1.00 42.66 107 PRO A N 1
ATOM 855 C CA . PRO A 1 107 ? -1.374 24.125 11.701 1.00 42.66 107 PRO A CA 1
ATOM 856 C C . PRO A 1 107 ? -2.268 24.650 10.561 1.00 42.66 107 PRO A C 1
ATOM 858 O O . PRO A 1 107 ? -3.484 24.537 10.649 1.00 42.66 107 PRO A O 1
ATOM 861 N N . ASN A 1 108 ? -1.690 25.161 9.467 1.00 42.28 108 ASN A N 1
ATOM 862 C CA . ASN A 1 108 ? -2.405 25.860 8.394 1.00 42.28 108 ASN A CA 1
ATOM 863 C C . ASN A 1 108 ? -2.254 25.223 6.997 1.00 42.28 108 ASN A C 1
ATOM 865 O O . ASN A 1 108 ? -2.350 25.926 5.991 1.00 42.28 108 ASN A O 1
ATOM 869 N N . LEU A 1 109 ? -1.976 23.919 6.878 1.00 42.81 109 LEU A N 1
ATOM 870 C CA . LEU A 1 109 ? -1.890 23.285 5.554 1.00 42.81 109 LEU A CA 1
ATOM 871 C C . LEU A 1 109 ? -3.283 22.851 5.049 1.00 42.81 109 LEU A C 1
ATOM 873 O O . LEU A 1 109 ? -3.908 21.992 5.669 1.00 42.81 109 LEU A O 1
ATOM 877 N N . PRO A 1 110 ? -3.776 23.406 3.922 1.00 39.62 110 PRO A N 1
ATOM 878 C CA . PRO A 1 110 ? -5.092 23.069 3.392 1.00 39.62 110 PRO A CA 1
ATOM 879 C C . PRO A 1 110 ? -5.153 21.617 2.901 1.00 39.62 110 PRO A C 1
ATOM 881 O O . PRO A 1 110 ? -4.199 21.092 2.321 1.00 39.62 110 PRO A O 1
ATOM 884 N N . TRP A 1 111 ? -6.330 21.013 3.082 1.00 41.06 111 TRP A N 1
ATOM 885 C CA . TRP A 1 111 ? -6.704 19.610 2.830 1.00 41.06 111 TRP A CA 1
ATOM 886 C C . TRP A 1 111 ? -6.399 19.089 1.411 1.00 41.06 111 TRP A C 1
ATOM 888 O O . TRP A 1 111 ? -6.466 17.887 1.162 1.00 41.06 111 TRP A O 1
ATOM 898 N N . SER A 1 112 ? -6.104 19.994 0.475 1.00 43.22 112 SER A N 1
ATOM 899 C CA . SER A 1 112 ? -5.908 19.743 -0.954 1.00 43.22 112 SER A CA 1
ATOM 900 C C . SER A 1 112 ? -4.447 19.584 -1.382 1.00 43.22 112 SER A C 1
ATOM 902 O O . SER A 1 112 ? -4.191 19.237 -2.536 1.00 43.22 112 SER A O 1
ATOM 904 N N . ARG A 1 113 ? -3.464 19.828 -0.504 1.00 42.38 113 ARG A N 1
ATOM 905 C CA . ARG A 1 113 ? -2.049 19.636 -0.859 1.00 42.38 113 ARG A CA 1
ATOM 906 C C . ARG A 1 113 ? -1.641 18.189 -0.590 1.00 42.38 113 ARG A C 1
ATOM 908 O O . ARG A 1 113 ? -1.910 17.656 0.481 1.00 42.38 113 ARG A O 1
ATOM 915 N N . GLN A 1 114 ? -1.001 17.578 -1.590 1.00 41.50 114 GLN A N 1
ATOM 916 C CA . GLN A 1 114 ? -0.437 16.225 -1.560 1.00 41.50 114 GLN A CA 1
ATOM 917 C C . GLN A 1 114 ? 0.203 15.870 -0.204 1.00 41.50 114 GLN A C 1
ATOM 919 O O . GLN A 1 114 ? 0.811 16.748 0.420 1.00 41.50 114 GLN A O 1
ATOM 924 N N . PRO A 1 115 ? 0.107 14.599 0.239 1.00 46.19 115 PRO A N 1
ATOM 925 C CA . PRO A 1 115 ? 0.640 14.170 1.524 1.00 46.19 115 PRO A CA 1
ATOM 926 C C . PRO A 1 115 ? 2.089 14.626 1.706 1.00 46.19 115 PRO A C 1
ATOM 928 O O . PRO A 1 115 ? 2.916 14.472 0.810 1.00 46.19 115 PRO A O 1
ATOM 931 N N . TYR A 1 116 ? 2.403 15.173 2.880 1.00 42.81 116 TYR A N 1
ATOM 932 C CA . TYR A 1 116 ? 3.698 15.789 3.191 1.00 42.81 116 TYR A CA 1
ATOM 933 C C . TYR A 1 116 ? 4.912 14.873 2.933 1.00 42.81 116 TYR A C 1
ATOM 935 O O . TYR A 1 116 ? 5.994 15.377 2.658 1.00 42.81 116 TYR A O 1
ATOM 943 N N . TYR A 1 117 ? 4.733 13.547 2.950 1.00 50.62 117 TYR A N 1
ATOM 944 C CA . TYR A 1 117 ? 5.777 12.562 2.644 1.00 50.62 117 TYR A CA 1
ATOM 945 C C . TYR A 1 117 ? 6.070 12.387 1.139 1.00 50.62 117 TYR A C 1
ATOM 947 O O . TYR A 1 117 ? 7.023 11.701 0.787 1.00 50.62 117 TYR A O 1
ATOM 955 N N . GLN A 1 118 ? 5.258 12.958 0.238 1.00 44.78 118 GLN A N 1
ATOM 956 C CA . GLN A 1 118 ? 5.568 13.040 -1.200 1.00 44.78 118 GLN A CA 1
ATOM 957 C C . GLN A 1 118 ? 6.493 14.215 -1.533 1.00 44.78 118 GLN A C 1
ATOM 959 O O . GLN A 1 118 ? 7.043 14.271 -2.631 1.00 44.78 118 GLN A O 1
ATOM 964 N N . ARG A 1 119 ? 6.703 15.147 -0.597 1.00 43.44 119 ARG A N 1
ATOM 965 C CA . ARG A 1 119 ? 7.816 16.084 -0.699 1.00 43.44 119 ARG A CA 1
ATOM 966 C C . ARG A 1 119 ? 9.056 15.347 -0.226 1.00 43.44 119 ARG A C 1
ATOM 968 O O . ARG A 1 119 ? 9.342 15.315 0.968 1.00 43.44 119 ARG A O 1
ATOM 975 N N . GLU A 1 120 ? 9.806 14.769 -1.162 1.00 41.97 120 GLU A N 1
ATOM 976 C CA . GLU A 1 120 ? 11.237 14.629 -0.926 1.00 41.97 120 GLU A CA 1
ATOM 977 C C . GLU A 1 120 ? 11.718 16.001 -0.445 1.00 41.97 120 GLU A C 1
ATOM 979 O O . GLU A 1 120 ? 11.514 17.016 -1.118 1.00 41.9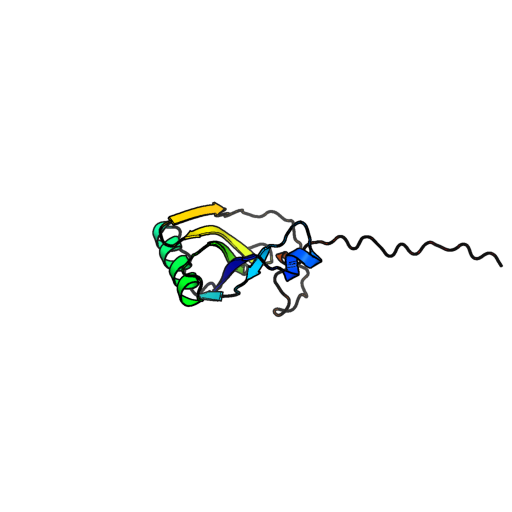7 120 GLU A O 1
ATOM 984 N N . TYR A 1 121 ? 12.288 16.046 0.759 1.00 43.66 121 TYR A N 1
ATOM 985 C CA . TYR A 1 121 ? 13.119 17.154 1.196 1.00 43.66 121 TYR A CA 1
ATOM 986 C C . TYR A 1 121 ? 14.334 17.191 0.261 1.00 43.66 121 TYR A C 1
ATOM 988 O O . TYR A 1 121 ? 15.448 16.830 0.635 1.00 43.66 121 TYR A O 1
ATOM 996 N N . GLY A 1 122 ? 14.124 17.654 -0.970 1.00 40.69 122 GLY A N 1
ATOM 997 C CA . GLY A 1 122 ? 15.140 18.374 -1.695 1.00 40.69 122 GLY A CA 1
ATOM 998 C C . GLY A 1 122 ? 15.462 19.555 -0.804 1.00 40.69 122 GLY A C 1
ATOM 999 O O . GLY A 1 122 ? 14.724 20.540 -0.771 1.00 40.69 122 GLY A O 1
ATOM 1000 N N . ARG A 1 123 ? 16.517 19.421 0.004 1.00 42.44 123 ARG A N 1
ATOM 1001 C CA . ARG A 1 123 ? 17.200 20.573 0.575 1.00 42.44 123 ARG A CA 1
ATOM 1002 C C . ARG A 1 123 ? 17.407 21.509 -0.607 1.00 42.44 123 ARG A C 1
ATOM 1004 O O . ARG A 1 123 ? 18.200 21.199 -1.490 1.00 42.44 123 ARG A O 1
ATOM 1011 N N . PHE A 1 124 ? 16.649 22.597 -0.669 1.00 42.09 124 PHE A N 1
ATOM 1012 C CA . PHE A 1 124 ? 16.910 23.651 -1.629 1.00 42.09 124 PHE A CA 1
ATOM 1013 C C . PHE A 1 124 ? 18.225 24.291 -1.186 1.00 42.09 124 PHE A C 1
ATOM 1015 O O . PHE A 1 124 ? 18.259 25.220 -0.381 1.00 42.09 124 PHE A O 1
ATOM 1022 N N . SER A 1 125 ? 19.338 23.701 -1.616 1.00 47.09 125 SER A N 1
ATOM 1023 C CA . SER A 1 125 ? 20.665 24.258 -1.440 1.00 47.09 125 SER A CA 1
ATOM 1024 C C . SER A 1 125 ? 20.844 25.350 -2.487 1.00 47.09 125 SER A C 1
ATOM 1026 O O . SER A 1 125 ? 21.379 25.106 -3.563 1.00 47.09 125 SER A O 1
ATOM 1028 N N . GLY A 1 126 ? 20.396 26.559 -2.150 1.00 41.03 126 GLY A N 1
ATOM 1029 C CA . GLY A 1 126 ? 20.902 27.781 -2.766 1.00 41.03 126 GLY A CA 1
ATOM 1030 C C . GLY A 1 126 ? 19.860 28.654 -3.459 1.00 41.03 126 GLY A C 1
ATOM 1031 O O . GLY A 1 126 ? 19.343 28.320 -4.512 1.00 41.03 126 GLY A O 1
ATOM 1032 N N . PHE A 1 127 ? 19.685 29.863 -2.934 1.00 46.09 127 PHE A N 1
ATOM 1033 C CA . PHE A 1 127 ? 20.486 30.977 -3.440 1.00 46.09 127 PHE A CA 1
ATOM 1034 C C . PHE A 1 127 ? 21.294 31.529 -2.262 1.00 46.09 127 PHE A C 1
ATOM 1036 O O . PHE A 1 127 ? 20.749 32.203 -1.389 1.00 46.09 127 PHE A O 1
ATOM 1043 N N . ARG A 1 128 ? 22.600 31.236 -2.199 1.00 51.94 128 ARG A N 1
ATOM 1044 C CA . ARG A 1 128 ? 23.496 32.079 -1.401 1.00 51.94 128 ARG A CA 1
ATOM 1045 C C . ARG A 1 128 ? 23.548 33.414 -2.137 1.00 51.94 128 ARG A C 1
ATOM 1047 O O . ARG A 1 128 ? 24.197 33.503 -3.172 1.00 51.94 128 ARG A O 1
ATOM 1054 N N . LY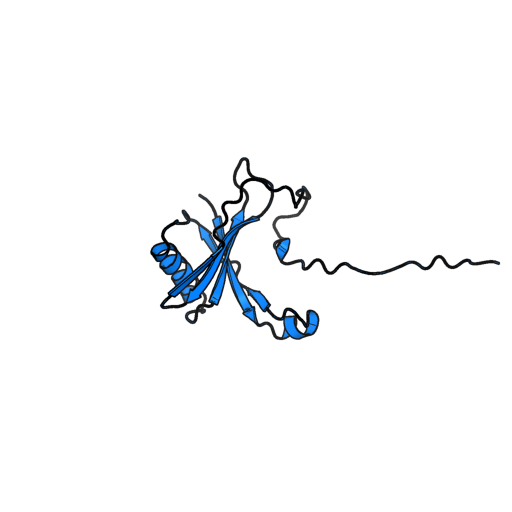S A 1 129 ? 22.862 34.438 -1.623 1.00 46.84 129 LYS A N 1
ATOM 1055 C CA . LYS A 1 129 ? 23.220 35.823 -1.941 1.00 46.84 129 LYS A CA 1
ATOM 1056 C C . LYS A 1 129 ? 24.668 35.991 -1.484 1.00 46.84 129 LYS A C 1
ATOM 1058 O O . LYS A 1 129 ? 24.929 36.135 -0.293 1.00 46.84 129 LYS A O 1
ATOM 1063 N N . SER A 1 130 ? 25.613 35.895 -2.413 1.00 47.44 130 SER A N 1
ATOM 1064 C CA . SER A 1 130 ? 26.955 36.413 -2.198 1.00 47.44 130 SER A CA 1
ATOM 1065 C C . SER A 1 130 ? 26.787 37.895 -1.888 1.00 47.44 130 SER A C 1
ATOM 1067 O O . SER A 1 130 ? 26.324 38.653 -2.741 1.00 47.44 130 SER A O 1
ATOM 1069 N N . GLY A 1 131 ? 27.083 38.288 -0.650 1.00 51.72 131 GLY A N 1
ATOM 1070 C CA . GLY A 1 131 ? 27.211 39.687 -0.271 1.00 51.72 131 GLY A CA 1
ATOM 1071 C C . GLY A 1 131 ? 28.324 40.304 -1.105 1.00 51.72 131 GLY A C 1
ATOM 1072 O O . GLY A 1 131 ? 29.497 40.201 -0.755 1.00 51.72 131 GLY A O 1
ATOM 1073 N N . GLY A 1 132 ? 27.953 40.887 -2.242 1.00 42.12 132 GLY A N 1
ATOM 1074 C CA . GLY A 1 132 ? 28.841 41.721 -3.026 1.00 42.12 132 GLY A CA 1
ATOM 1075 C C . GLY A 1 132 ? 29.182 42.943 -2.189 1.00 42.12 132 GLY A C 1
ATOM 1076 O O . GLY A 1 132 ? 28.330 43.800 -1.966 1.00 42.12 132 GLY A O 1
ATOM 1077 N N . ARG A 1 133 ? 30.425 43.005 -1.707 1.00 54.28 133 ARG A N 1
ATOM 1078 C CA . ARG A 1 133 ? 31.064 44.256 -1.298 1.00 54.28 133 ARG A CA 1
ATOM 1079 C C . ARG A 1 133 ? 31.114 45.166 -2.527 1.00 54.28 133 ARG A C 1
ATOM 1081 O O . ARG A 1 133 ? 32.064 45.103 -3.298 1.00 54.28 133 ARG A O 1
ATOM 1088 N N . GLY A 1 134 ? 30.089 45.989 -2.709 1.00 39.31 134 GLY A N 1
ATOM 1089 C CA . GLY A 1 134 ? 30.169 47.172 -3.552 1.00 39.31 134 GLY A CA 1
ATOM 1090 C C . GLY A 1 134 ? 30.867 48.269 -2.763 1.00 39.31 134 GLY A C 1
ATOM 1091 O O . GLY A 1 134 ? 30.235 48.944 -1.960 1.00 39.31 134 GLY A O 1
ATOM 1092 N N . ARG A 1 135 ? 32.183 48.390 -2.944 1.00 44.41 135 ARG A N 1
ATOM 1093 C CA . ARG A 1 135 ? 32.861 49.683 -2.825 1.00 44.41 135 ARG A CA 1
ATOM 1094 C C . ARG A 1 135 ? 32.464 50.480 -4.060 1.00 44.41 135 ARG A C 1
ATOM 1096 O O . ARG A 1 135 ? 32.724 49.957 -5.135 1.00 44.41 135 ARG A O 1
ATOM 1103 N N . PHE A 1 136 ? 31.873 51.655 -3.891 1.00 45.09 136 PHE A N 1
ATOM 1104 C CA . PHE A 1 136 ? 32.140 52.889 -4.638 1.00 45.09 136 PHE A CA 1
ATOM 1105 C C . PHE A 1 136 ? 31.539 54.042 -3.838 1.00 45.09 136 PHE A C 1
ATOM 1107 O O . PHE A 1 136 ? 30.375 53.893 -3.406 1.00 45.09 136 PHE A O 1
#

pLDDT: mean 72.55, std 21.3, range [27.75, 95.5]